Protein AF-A0A3S5ZU41-F1 (afdb_monomer)

Nearest PDB structures (foldseek):
  4pgw-assembly1_A  TM=4.601E-01  e=2.280E+00  Bacillus subtilis subsp. subtilis str. 168
  6rz7-assembly1_A  TM=3.001E-01  e=4.743E+00  Homo sapiens
  8aud-assembly2_B  TM=2.936E-01  e=8.522E+00  Corynebacterium glutamicum ATCC 13032

Foldseek 3Di:
DPDPQQPDCPRVPDDNPVLLVDDQDQDDQDQLVVLVVVLVVLVVLLVVLVVLLVVLVVLLLLLCQVPVPPDDNLSVQLVVLSVQLVVLSVQSVVLSVQSVVDPDRVSNVVSSVVNRVSSSSNVNSSSSNVSSSVVSVVVSVVVPVDDRDPPVSSVVSSVVVVVVVVVVVD

Mean predicted aligned error: 11.3 Å

pLDDT: mean 77.85, std 19.72, range [33.03, 98.0]

Solvent-accessible surface area (backbone atoms only — not comparable to full-atom values): 9703 Å² total; per-residue (Å²): 133,84,79,82,73,73,86,49,80,66,34,91,92,48,82,64,49,61,76,37,65,57,85,78,74,67,66,84,80,66,59,72,98,43,44,64,58,55,50,52,52,48,52,52,51,46,52,54,49,54,51,50,52,56,56,47,50,51,53,53,49,52,50,33,61,76,52,75,64,70,74,45,73,65,55,51,53,31,52,51,26,48,53,54,30,49,53,33,46,52,54,50,50,54,47,50,58,50,54,78,69,39,86,45,66,70,56,33,52,55,51,51,53,50,46,33,54,45,48,42,51,30,48,52,26,48,26,48,28,53,40,36,45,52,53,52,52,53,49,59,62,69,52,62,87,50,82,76,70,58,72,72,54,46,58,53,40,52,54,51,49,53,51,52,57,55,60,74,72,110

Secondary structure (DSSP, 8-state):
--------TT-TTS---TTTSPPP-PPP---GGGHHHHHHHHHHHHHHHHHHHHHHHHHHHHHHHHHTT---HHHHHHHHHHHHHHHHHHHHHHHHHHHTT--SHHHHHHHHHHHHHHHHHHHHHHHHHHHHHHHHHHHHHHGGGSPPPPHHHHHHHHHHHHHHHHHTT-

Organism: Drosophila melanogaster (NCBI:txid7227)

Radius of gyration: 19.55 Å; Cα contacts (8 Å, |Δi|>4): 130; chains: 1; bounding box: 48×39×57 Å

Sequence (170 aa):
AQDGVISTFLDKYSRPNYFAIRLVIPAELPPIDLAEILMDMLKMQILRRKNCIASSNWVRMKYICQYDSKADETFIMHDSAMRKLQQAIEELTNLLDQLKLAYEPVSYGRIAVQVQQVDKRAQIWQNLLNGRNEQLERRLARDISLPYPPAIDVRMRISKSYQVINHMRT

Structure (mmCIF, N/CA/C/O backbone):
data_AF-A0A3S5ZU41-F1
#
_entry.id   AF-A0A3S5ZU41-F1
#
loop_
_atom_site.group_PDB
_atom_site.id
_atom_site.type_symbol
_atom_site.label_atom_id
_atom_site.label_alt_id
_atom_site.label_comp_id
_atom_site.label_asym_id
_atom_site.label_entity_id
_atom_site.label_seq_id
_atom_site.pdbx_PDB_ins_code
_atom_site.Cartn_x
_atom_site.Cartn_y
_atom_site.Cartn_z
_atom_site.occupancy
_atom_site.B_iso_or_equiv
_atom_site.auth_seq_id
_atom_site.auth_comp_id
_atom_site.auth_asym_id
_atom_site.auth_atom_id
_atom_site.pdbx_PDB_model_num
ATOM 1 N N . ALA A 1 1 ? 30.021 15.290 -21.584 1.00 33.03 1 ALA A N 1
ATOM 2 C CA . ALA A 1 1 ? 29.558 15.329 -20.187 1.00 33.03 1 ALA A CA 1
ATOM 3 C C . ALA A 1 1 ? 28.104 14.886 -20.190 1.00 33.03 1 ALA A C 1
ATOM 5 O O . ALA A 1 1 ? 27.339 15.413 -20.985 1.00 33.03 1 ALA A O 1
ATOM 6 N N . GLN A 1 2 ? 27.772 13.829 -19.449 1.00 35.00 2 GLN A N 1
ATOM 7 C CA . GLN A 1 2 ? 26.403 13.333 -19.326 1.00 35.00 2 GLN A CA 1
ATOM 8 C C . GLN A 1 2 ? 25.655 14.295 -18.405 1.00 35.00 2 GLN A C 1
ATOM 10 O O . GLN A 1 2 ? 25.928 14.319 -17.207 1.00 35.00 2 GLN A O 1
ATOM 15 N N . ASP A 1 3 ? 24.773 15.118 -18.968 1.00 38.41 3 ASP A N 1
ATOM 16 C CA . ASP A 1 3 ? 23.850 15.912 -18.166 1.00 38.41 3 ASP A CA 1
ATOM 17 C C . ASP A 1 3 ? 22.978 14.949 -17.360 1.00 38.41 3 ASP A C 1
ATOM 19 O O . ASP A 1 3 ? 22.196 14.170 -17.909 1.00 38.41 3 ASP A O 1
ATOM 23 N N . GLY A 1 4 ? 23.181 14.968 -16.043 1.00 40.81 4 GLY A N 1
ATOM 24 C CA . GLY A 1 4 ? 22.417 14.212 -15.063 1.00 40.81 4 GLY A CA 1
ATOM 25 C C . GLY A 1 4 ? 20.988 14.733 -14.991 1.00 40.81 4 GLY A C 1
ATOM 26 O O . GLY A 1 4 ? 20.627 15.461 -14.069 1.00 40.81 4 GLY A O 1
ATOM 27 N N . VAL A 1 5 ? 20.171 14.374 -15.979 1.00 43.75 5 VAL A N 1
ATOM 28 C CA . VAL A 1 5 ? 18.725 14.569 -15.919 1.00 43.75 5 VAL A CA 1
ATOM 29 C C . VAL A 1 5 ? 18.194 13.585 -14.887 1.00 43.75 5 VAL A C 1
ATOM 31 O O . VAL A 1 5 ? 17.973 12.415 -15.182 1.00 43.75 5 VAL A O 1
ATOM 34 N N . ILE A 1 6 ? 18.028 14.069 -13.657 1.00 44.59 6 ILE A N 1
ATOM 3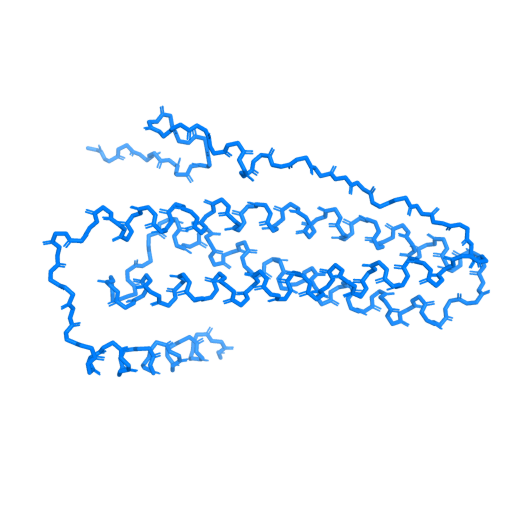5 C CA . ILE A 1 6 ? 17.321 13.360 -12.591 1.00 44.59 6 ILE A CA 1
ATOM 36 C C . ILE A 1 6 ? 15.937 13.009 -13.141 1.00 44.59 6 ILE A C 1
ATOM 38 O O . ILE A 1 6 ? 15.127 13.907 -13.400 1.00 44.59 6 ILE A O 1
ATOM 42 N N . SER A 1 7 ? 15.653 11.717 -13.325 1.00 46.66 7 SER A N 1
ATOM 43 C CA . SER A 1 7 ? 14.354 11.258 -13.821 1.00 46.66 7 SER A CA 1
ATOM 44 C C . SER A 1 7 ? 13.283 11.444 -12.741 1.00 46.66 7 SER A C 1
ATOM 46 O O . SER A 1 7 ? 12.906 10.540 -11.981 1.00 46.66 7 SER A O 1
ATOM 48 N N . THR A 1 8 ? 12.771 12.665 -12.631 1.00 51.06 8 THR A N 1
ATOM 49 C CA . THR A 1 8 ? 11.618 12.972 -11.786 1.00 51.06 8 THR A CA 1
ATOM 50 C C . THR A 1 8 ? 10.322 12.571 -12.498 1.00 51.06 8 THR A C 1
ATOM 52 O O . THR A 1 8 ? 10.261 12.401 -13.712 1.00 51.06 8 THR A O 1
ATOM 55 N N . PHE A 1 9 ? 9.228 12.429 -11.751 1.00 49.59 9 PHE A N 1
ATOM 56 C CA . PH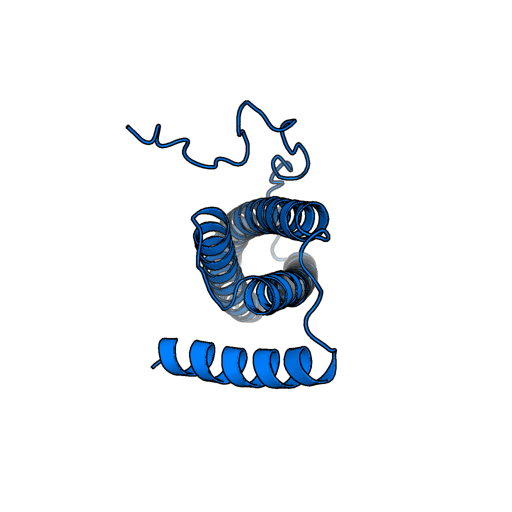E A 1 9 ? 7.871 12.290 -12.319 1.00 49.59 9 PHE A CA 1
ATOM 57 C C . PHE A 1 9 ? 7.441 13.530 -13.138 1.00 49.59 9 PHE A C 1
ATOM 59 O O . PHE A 1 9 ? 6.425 13.490 -13.832 1.00 49.59 9 PHE A O 1
ATOM 66 N N . LEU A 1 10 ? 8.227 14.610 -13.047 1.00 50.09 10 LEU A N 1
ATOM 67 C CA . LEU A 1 10 ? 8.094 15.895 -13.727 1.00 50.09 10 LEU A CA 1
ATOM 68 C C . LEU A 1 10 ? 9.189 16.075 -14.791 1.00 50.09 10 LEU A C 1
ATOM 70 O O . LEU A 1 10 ? 9.660 17.189 -15.012 1.00 50.09 10 LEU A O 1
ATOM 74 N N . ASP A 1 11 ? 9.650 14.984 -15.404 1.00 47.50 11 ASP A N 1
ATOM 75 C CA . ASP A 1 11 ? 10.658 15.061 -16.455 1.00 47.50 11 ASP A CA 1
ATOM 76 C C . ASP A 1 11 ? 10.191 16.021 -17.564 1.00 47.50 11 ASP A C 1
ATOM 78 O O . ASP A 1 11 ? 9.103 15.865 -18.119 1.00 47.50 11 ASP A O 1
ATOM 82 N N . LYS A 1 12 ? 10.998 17.048 -17.854 1.00 41.88 12 LYS A N 1
ATOM 83 C CA . LYS A 1 12 ? 10.624 18.250 -18.628 1.00 41.88 12 LYS A CA 1
ATOM 84 C C . LYS A 1 12 ? 10.260 17.936 -20.088 1.00 41.88 12 LYS A C 1
ATOM 86 O O . LYS A 1 12 ? 9.637 18.753 -20.762 1.00 41.88 12 LYS A O 1
ATOM 91 N N . TYR A 1 13 ? 10.634 16.745 -20.556 1.00 44.03 13 TYR A N 1
ATOM 92 C CA . TYR A 1 13 ? 10.385 16.224 -21.904 1.00 44.03 13 TYR A CA 1
ATOM 93 C C . TYR A 1 13 ? 9.272 15.159 -21.955 1.00 44.03 13 TYR A C 1
ATOM 95 O O . TYR A 1 13 ? 8.940 14.645 -23.023 1.00 44.03 13 TYR A O 1
ATOM 103 N N . SER A 1 14 ? 8.663 14.838 -20.811 1.00 50.25 14 SER A N 1
ATOM 104 C CA . SER A 1 14 ? 7.472 13.999 -20.689 1.00 50.25 14 SER A CA 1
ATOM 105 C C . SER A 1 14 ? 6.304 14.879 -20.257 1.00 50.25 14 SER A C 1
ATOM 107 O O . SER A 1 14 ? 6.443 15.695 -19.351 1.00 50.25 14 SER A O 1
ATOM 109 N N . ARG A 1 15 ? 5.109 14.691 -20.837 1.00 49.84 15 ARG A N 1
ATOM 110 C CA . ARG A 1 15 ? 3.897 15.290 -20.251 1.00 49.84 15 ARG A CA 1
ATOM 111 C C . ARG A 1 15 ? 3.852 14.917 -18.758 1.00 49.84 15 ARG A C 1
ATOM 113 O O . ARG A 1 15 ? 4.082 13.736 -18.460 1.00 49.84 15 ARG A O 1
ATOM 120 N N . PRO A 1 16 ? 3.593 15.874 -17.843 1.00 52.12 16 PRO A N 1
ATOM 121 C CA . PRO A 1 16 ? 3.486 15.581 -16.422 1.00 52.12 16 PRO A CA 1
ATOM 122 C C . PRO A 1 16 ? 2.496 14.441 -16.244 1.00 52.12 16 PRO A C 1
ATOM 124 O O . PRO A 1 16 ? 1.384 14.489 -16.778 1.00 52.12 16 PRO A O 1
ATOM 127 N N . ASN A 1 17 ? 2.906 13.383 -15.550 1.00 53.12 17 ASN A N 1
ATOM 128 C CA . ASN A 1 17 ? 1.969 12.320 -15.255 1.00 53.12 17 ASN A CA 1
ATOM 129 C C . ASN A 1 17 ? 1.048 12.787 -14.126 1.00 53.12 17 ASN A C 1
ATOM 131 O O . ASN A 1 17 ? 1.325 12.548 -12.953 1.00 53.12 17 ASN A O 1
ATOM 135 N N . TYR A 1 18 ? -0.047 13.457 -14.478 1.00 49.00 18 TYR A N 1
ATOM 136 C CA . TYR A 1 18 ? -1.032 13.930 -13.507 1.00 49.00 18 TYR A CA 1
ATOM 137 C C . TYR A 1 18 ? -1.638 12.780 -12.677 1.00 49.00 18 TYR A C 1
ATOM 139 O O . TYR A 1 18 ? -2.083 13.021 -11.560 1.00 49.00 18 TYR A O 1
A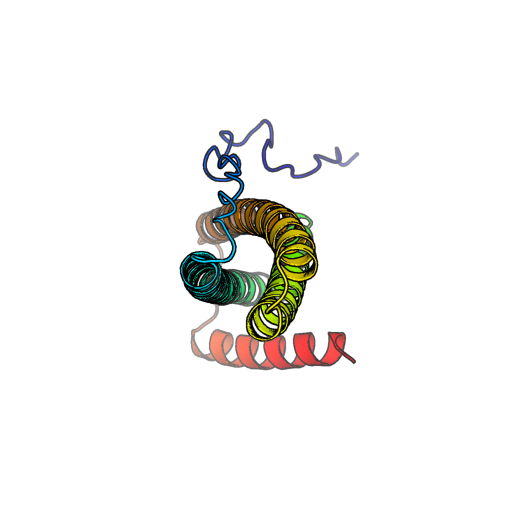TOM 147 N N . PHE A 1 19 ? -1.568 11.519 -13.136 1.00 45.12 19 PHE A N 1
ATOM 148 C CA . PHE A 1 19 ? -1.949 10.352 -12.327 1.00 45.12 19 PHE A CA 1
ATOM 149 C C . PHE A 1 19 ? -0.951 10.014 -11.212 1.00 45.12 19 PHE A C 1
ATOM 151 O O . PHE A 1 19 ? -1.350 9.409 -10.217 1.00 45.12 19 PHE A O 1
ATOM 158 N N . ALA A 1 20 ? 0.317 10.416 -11.340 1.00 47.94 20 ALA A N 1
ATOM 159 C CA . ALA A 1 20 ? 1.291 10.361 -10.248 1.00 47.94 20 ALA A CA 1
ATOM 160 C C . ALA A 1 20 ? 1.064 11.497 -9.229 1.00 47.94 20 ALA A C 1
ATOM 162 O O . ALA A 1 20 ? 1.440 11.371 -8.065 1.00 47.94 20 ALA A O 1
ATOM 163 N N . ILE A 1 21 ? 0.396 12.578 -9.650 1.00 55.03 21 ILE A N 1
ATOM 164 C CA . ILE A 1 21 ? -0.012 13.731 -8.833 1.00 55.03 21 ILE A CA 1
ATOM 165 C C . ILE A 1 21 ? -1.460 13.520 -8.349 1.00 55.03 21 ILE A C 1
ATOM 167 O O . ILE A 1 21 ? -2.335 14.366 -8.511 1.00 55.03 21 ILE A O 1
ATOM 171 N N . ARG A 1 22 ? -1.760 12.343 -7.790 1.00 64.56 22 ARG A N 1
ATOM 172 C CA . ARG A 1 22 ? -3.062 12.105 -7.152 1.00 64.56 22 ARG A CA 1
ATOM 173 C C . ARG A 1 22 ? -3.105 12.791 -5.791 1.00 64.56 22 ARG A C 1
ATOM 175 O O . ARG A 1 22 ? -2.154 12.702 -5.012 1.00 64.56 22 ARG A O 1
ATOM 182 N N . LEU A 1 23 ? -4.229 13.450 -5.513 1.00 72.25 23 LEU A N 1
ATOM 183 C CA . LEU A 1 23 ? -4.485 14.093 -4.231 1.00 72.25 23 LEU A CA 1
ATOM 184 C C . LEU A 1 23 ? -4.479 13.038 -3.118 1.00 72.25 23 LEU A C 1
ATOM 186 O O . LEU A 1 23 ? -5.085 11.976 -3.254 1.00 72.25 23 LEU A O 1
ATOM 190 N N . VAL A 1 24 ? -3.775 13.334 -2.029 1.00 80.19 24 VAL A N 1
ATOM 191 C CA . VAL A 1 24 ? -3.777 12.497 -0.830 1.00 80.19 24 VAL A CA 1
ATOM 192 C C . VAL A 1 24 ? -4.920 12.971 0.051 1.00 80.19 24 VAL A C 1
ATOM 194 O O . VAL A 1 24 ? -4.913 14.123 0.483 1.00 80.19 24 VAL A O 1
ATOM 197 N N . ILE A 1 25 ? -5.888 12.096 0.306 1.00 81.69 25 ILE A N 1
ATOM 198 C CA . ILE A 1 25 ? -7.072 12.408 1.110 1.00 81.69 25 ILE A CA 1
ATOM 199 C C . ILE A 1 25 ? -6.910 11.686 2.448 1.00 81.69 25 ILE A C 1
ATOM 201 O O . ILE A 1 25 ? -6.970 10.454 2.471 1.00 81.69 25 ILE A O 1
ATOM 205 N N . PRO A 1 26 ? -6.652 12.401 3.556 1.00 82.19 26 PRO A N 1
ATOM 206 C CA . PRO A 1 26 ? -6.629 11.784 4.875 1.00 82.19 26 PRO A CA 1
ATOM 207 C C . PRO A 1 26 ? -7.983 11.140 5.175 1.00 82.19 26 PRO A C 1
ATOM 209 O O . PRO A 1 26 ? -9.020 11.733 4.891 1.00 82.19 26 PRO A O 1
ATOM 212 N N . ALA A 1 27 ? -7.973 9.946 5.763 1.00 81.31 27 ALA A N 1
ATOM 213 C CA . ALA A 1 27 ? -9.202 9.335 6.249 1.00 81.31 27 ALA A CA 1
ATOM 214 C C . ALA A 1 27 ? -9.823 10.200 7.352 1.00 81.31 27 ALA A C 1
ATOM 216 O O . ALA A 1 27 ? -9.111 10.663 8.246 1.00 81.31 27 ALA A O 1
ATOM 217 N N . GLU A 1 28 ? -11.135 10.397 7.305 1.00 86.31 28 GLU A N 1
ATOM 218 C CA . GLU A 1 28 ? -11.867 10.955 8.438 1.00 86.31 28 GLU A CA 1
ATOM 219 C C . GLU A 1 28 ? -11.814 9.963 9.602 1.00 86.31 28 GLU A C 1
ATOM 221 O O . GLU A 1 28 ? -11.924 8.752 9.402 1.00 86.31 28 GLU A O 1
ATOM 226 N N . LEU A 1 29 ? -11.583 10.471 10.813 1.00 89.81 29 LEU A N 1
ATOM 227 C CA . LEU A 1 29 ? -11.487 9.641 12.008 1.00 89.81 29 LEU A CA 1
ATOM 228 C C . LEU A 1 29 ? -12.866 9.552 12.660 1.00 89.81 29 LEU A C 1
ATOM 230 O O . LEU A 1 29 ? -13.328 10.559 13.203 1.00 89.81 29 LEU A O 1
ATOM 234 N N . PRO A 1 30 ? -13.535 8.387 12.612 1.00 89.81 30 PRO A N 1
ATOM 235 C CA . PRO A 1 30 ? -14.835 8.250 13.240 1.00 89.81 30 PRO A CA 1
ATOM 236 C C . PRO A 1 30 ? -14.704 8.284 14.773 1.00 89.81 30 PRO A C 1
ATOM 238 O O . PRO A 1 30 ? -13.623 8.007 15.307 1.00 89.81 30 PRO A O 1
ATOM 241 N N . PRO A 1 31 ? -15.786 8.599 15.507 1.00 90.94 31 PRO A N 1
ATOM 242 C CA . PRO A 1 31 ? -15.832 8.393 16.955 1.00 90.94 31 PRO A CA 1
ATOM 243 C C . PRO A 1 31 ? -15.637 6.907 17.306 1.00 90.94 31 PRO A C 1
ATOM 245 O O . PRO A 1 31 ? -15.841 6.038 16.459 1.00 90.94 31 PRO A O 1
ATOM 248 N N . ILE A 1 32 ? -15.256 6.608 18.555 1.00 92.06 32 ILE A N 1
ATOM 249 C CA . ILE A 1 32 ? -14.960 5.231 19.001 1.00 92.06 32 ILE A CA 1
ATOM 250 C C . ILE A 1 32 ? -16.143 4.273 18.808 1.00 92.06 32 ILE A C 1
ATOM 252 O O . ILE A 1 32 ? -15.939 3.133 18.404 1.00 92.06 32 ILE A O 1
ATOM 256 N N . ASP A 1 33 ? -17.374 4.754 18.987 1.00 92.56 33 ASP A N 1
ATOM 257 C CA . ASP A 1 33 ? -18.595 3.959 18.785 1.00 92.56 33 ASP A CA 1
ATOM 258 C C . ASP A 1 33 ? -18.748 3.470 17.333 1.00 92.56 33 ASP A C 1
ATOM 260 O O . ASP A 1 33 ? -19.517 2.558 17.046 1.00 92.56 33 ASP A O 1
ATOM 264 N N . LEU A 1 34 ? -17.992 4.069 16.408 1.00 92.12 34 LEU A N 1
ATOM 265 C CA . LEU A 1 34 ? -17.931 3.738 14.988 1.00 92.12 34 LEU A CA 1
ATOM 266 C C . LEU A 1 34 ? -16.533 3.237 14.569 1.00 92.12 34 LEU A C 1
ATOM 268 O O . LEU A 1 34 ? -16.185 3.274 13.386 1.00 92.12 34 LEU A O 1
ATOM 272 N N . ALA A 1 35 ? -15.722 2.746 15.513 1.00 90.88 35 ALA A N 1
ATOM 273 C CA . ALA A 1 35 ? -14.377 2.229 15.249 1.00 90.88 35 ALA A CA 1
ATOM 274 C C . ALA A 1 35 ? -14.363 1.083 14.219 1.00 90.88 35 ALA A C 1
ATOM 276 O O . ALA A 1 35 ? -13.400 0.938 13.463 1.00 90.88 35 ALA A O 1
ATOM 277 N N . GLU A 1 36 ? -15.439 0.294 14.137 1.00 92.50 36 GLU A N 1
ATOM 278 C CA . GLU A 1 36 ? -15.591 -0.770 13.136 1.00 92.50 36 GLU A CA 1
ATOM 279 C C . GLU A 1 36 ? -15.507 -0.245 11.697 1.00 92.50 36 GLU A C 1
ATOM 281 O O . GLU A 1 36 ? -14.852 -0.863 10.856 1.00 92.50 36 GLU A O 1
ATOM 286 N N . ILE A 1 37 ? -16.048 0.949 11.431 1.00 93.00 37 ILE A N 1
ATOM 287 C CA . ILE A 1 37 ? -15.986 1.591 10.110 1.00 93.00 37 ILE A CA 1
ATOM 288 C C . ILE A 1 37 ? -14.531 1.887 9.726 1.00 93.00 37 ILE A C 1
ATOM 290 O O . ILE A 1 37 ? -14.111 1.612 8.597 1.00 93.00 37 ILE A O 1
ATOM 294 N N . LEU A 1 38 ? -13.739 2.408 10.671 1.00 92.38 38 LEU A N 1
ATOM 295 C CA . LEU A 1 38 ? -12.312 2.663 10.463 1.00 92.38 38 LEU A CA 1
ATOM 296 C C . LEU A 1 38 ? -11.560 1.358 10.176 1.00 92.38 38 LEU A C 1
ATOM 298 O O . LEU A 1 38 ? -10.732 1.310 9.263 1.00 92.38 38 LEU A O 1
ATOM 302 N N . MET A 1 39 ? -11.866 0.292 10.922 1.00 94.69 39 MET A N 1
ATOM 303 C CA . MET A 1 39 ? -11.247 -1.021 10.735 1.00 94.69 39 MET A CA 1
ATOM 304 C C . MET A 1 39 ? -11.566 -1.622 9.363 1.00 94.69 39 MET A C 1
ATOM 306 O O . MET A 1 39 ? -10.666 -2.137 8.697 1.00 94.69 39 MET A O 1
ATOM 310 N N . ASP A 1 40 ? -12.813 -1.543 8.907 1.00 95.19 40 ASP A N 1
ATOM 311 C CA . ASP A 1 40 ? -13.222 -2.092 7.612 1.00 95.19 40 ASP A CA 1
ATOM 312 C C . ASP A 1 40 ? -12.659 -1.299 6.435 1.00 95.19 40 ASP A C 1
ATOM 314 O O . ASP A 1 40 ? -12.131 -1.884 5.480 1.00 95.19 40 ASP A O 1
ATOM 318 N N . MET A 1 41 ? -12.659 0.032 6.535 1.00 93.62 41 MET A N 1
ATOM 319 C CA . MET A 1 41 ? -11.955 0.884 5.581 1.00 93.62 41 MET A CA 1
ATOM 320 C C . MET A 1 41 ? -10.470 0.501 5.511 1.00 93.62 41 MET A C 1
ATOM 322 O O . MET A 1 41 ? -9.925 0.336 4.416 1.00 93.62 41 MET A O 1
ATOM 326 N N . LEU A 1 42 ? -9.816 0.302 6.657 1.00 94.81 42 LEU A N 1
ATOM 327 C CA . LEU A 1 42 ? -8.401 -0.046 6.721 1.00 94.81 42 LEU A CA 1
ATOM 328 C C . LEU A 1 42 ? -8.104 -1.412 6.081 1.00 94.81 42 LEU A C 1
ATOM 330 O O . LEU A 1 42 ? -7.177 -1.515 5.273 1.00 94.81 42 LEU A O 1
ATOM 334 N N . LYS A 1 43 ? -8.923 -2.441 6.349 1.00 96.62 43 LYS A N 1
ATOM 335 C CA . LYS A 1 43 ? -8.828 -3.758 5.684 1.00 96.62 43 LYS A CA 1
ATOM 336 C C . LYS A 1 43 ? -8.898 -3.619 4.162 1.00 96.62 43 LYS A C 1
ATOM 338 O O . LYS A 1 43 ? -8.061 -4.176 3.446 1.00 96.62 43 LYS A O 1
ATOM 343 N N . MET A 1 44 ? -9.860 -2.840 3.666 1.00 95.50 44 MET A N 1
ATOM 344 C CA . MET A 1 44 ? -10.041 -2.603 2.232 1.00 95.50 44 MET A CA 1
ATOM 345 C C . MET A 1 44 ? -8.850 -1.871 1.609 1.00 95.50 44 MET A C 1
ATOM 347 O O . MET A 1 44 ? -8.394 -2.242 0.524 1.00 95.50 44 MET A O 1
ATOM 351 N N . GLN A 1 45 ? -8.310 -0.858 2.288 1.00 93.38 45 GLN A N 1
ATOM 352 C CA . GLN A 1 45 ? -7.141 -0.120 1.808 1.00 93.38 45 GLN A CA 1
ATOM 353 C C . GLN A 1 45 ? -5.877 -0.991 1.791 1.00 93.38 45 GLN A C 1
ATOM 355 O O . GLN A 1 45 ? -5.136 -0.981 0.804 1.00 93.38 45 GLN A O 1
ATOM 360 N N . ILE A 1 46 ? -5.655 -1.805 2.828 1.00 96.56 46 ILE A N 1
ATOM 361 C CA . ILE A 1 46 ? -4.555 -2.780 2.880 1.00 96.56 46 ILE A CA 1
ATOM 362 C C . ILE A 1 46 ? -4.649 -3.754 1.701 1.00 96.56 46 ILE A C 1
ATOM 364 O O . ILE A 1 46 ? -3.664 -3.948 0.986 1.00 96.56 46 ILE A O 1
ATOM 368 N N . LEU A 1 47 ? -5.829 -4.333 1.455 1.00 97.06 47 LEU A N 1
ATOM 369 C CA . LEU A 1 47 ? -6.042 -5.264 0.345 1.00 97.06 47 LEU A CA 1
ATOM 370 C C . LEU A 1 47 ? -5.748 -4.608 -1.012 1.00 97.06 47 LEU A C 1
ATOM 372 O O . LEU A 1 47 ? -4.988 -5.150 -1.817 1.00 97.06 47 LEU A O 1
ATOM 376 N N . ARG A 1 48 ? -6.287 -3.407 -1.255 1.00 94.44 48 ARG A N 1
ATOM 377 C CA . ARG A 1 48 ? -6.040 -2.646 -2.493 1.00 94.44 48 ARG A CA 1
ATOM 378 C C . ARG A 1 48 ? -4.553 -2.371 -2.712 1.00 94.44 48 ARG A C 1
ATOM 380 O O . ARG A 1 48 ? -4.065 -2.491 -3.836 1.00 94.44 48 ARG A O 1
ATOM 387 N N . ARG A 1 49 ? -3.814 -2.033 -1.654 1.00 95.50 49 ARG A N 1
ATOM 388 C CA . ARG A 1 49 ? -2.371 -1.767 -1.737 1.00 95.50 49 ARG A CA 1
ATOM 389 C C . ARG A 1 49 ? -1.554 -3.036 -1.957 1.00 95.50 49 ARG A C 1
ATOM 391 O O . ARG A 1 49 ? -0.624 -3.003 -2.758 1.00 95.50 49 ARG A O 1
ATOM 398 N N . LYS A 1 50 ? -1.933 -4.167 -1.352 1.00 96.25 50 LYS A N 1
ATOM 399 C CA . LYS A 1 50 ? -1.339 -5.481 -1.665 1.00 96.25 50 LYS A CA 1
ATOM 400 C C . LYS A 1 50 ? -1.521 -5.838 -3.144 1.00 96.25 50 LYS A C 1
ATOM 402 O O . LYS A 1 50 ? -0.560 -6.253 -3.788 1.00 96.25 50 LYS A O 1
ATOM 407 N N . ASN A 1 51 ? -2.701 -5.581 -3.708 1.00 94.19 51 ASN A N 1
ATOM 408 C CA . ASN A 1 51 ? -2.948 -5.778 -5.140 1.00 94.19 51 ASN A CA 1
ATOM 409 C C . ASN A 1 51 ? -2.085 -4.845 -6.007 1.00 94.19 51 ASN A C 1
ATOM 411 O O . ASN A 1 51 ? -1.510 -5.288 -6.996 1.00 94.19 51 ASN A O 1
ATOM 415 N N . CYS A 1 52 ? -1.919 -3.578 -5.612 1.00 93.00 52 CYS A N 1
ATOM 416 C CA . CYS A 1 52 ? -1.018 -2.644 -6.295 1.00 93.00 52 CYS A CA 1
ATOM 417 C C . CYS A 1 52 ? 0.441 -3.139 -6.297 1.00 93.00 52 CYS A C 1
ATOM 419 O O . CYS A 1 52 ? 1.095 -3.112 -7.340 1.00 93.00 52 CYS A O 1
ATOM 421 N N . ILE A 1 53 ? 0.940 -3.663 -5.171 1.00 95.50 53 ILE A N 1
ATOM 422 C CA . ILE A 1 53 ? 2.267 -4.296 -5.089 1.00 95.50 53 ILE A CA 1
ATOM 423 C C . ILE A 1 53 ? 2.374 -5.496 -6.035 1.00 95.50 53 ILE A C 1
ATOM 425 O O . ILE A 1 53 ? 3.383 -5.640 -6.724 1.00 95.50 53 ILE A O 1
ATOM 429 N N . ALA A 1 54 ? 1.352 -6.354 -6.093 1.00 92.56 54 ALA A N 1
ATOM 430 C CA . ALA A 1 54 ? 1.343 -7.508 -6.989 1.00 92.56 54 ALA A CA 1
ATOM 431 C C . ALA A 1 54 ? 1.437 -7.084 -8.466 1.00 92.56 54 ALA A C 1
ATOM 433 O O . ALA A 1 54 ? 2.298 -7.585 -9.191 1.00 92.56 54 ALA A O 1
ATOM 434 N N . SER A 1 55 ? 0.635 -6.101 -8.889 1.00 89.75 55 SER A N 1
ATOM 435 C CA . SER A 1 55 ? 0.695 -5.551 -10.250 1.00 89.75 55 SER A CA 1
ATOM 436 C C . SER A 1 55 ? 2.046 -4.897 -10.556 1.00 89.75 55 SER A C 1
ATOM 438 O O . SER A 1 55 ? 2.612 -5.108 -11.625 1.00 89.75 55 SER A O 1
ATOM 440 N N . SER A 1 56 ? 2.615 -4.158 -9.602 1.00 92.50 56 SER A N 1
ATOM 441 C CA . SER A 1 56 ? 3.918 -3.493 -9.775 1.00 92.50 56 SER A CA 1
ATOM 442 C C . SER A 1 56 ? 5.069 -4.499 -9.880 1.00 92.50 56 SER A C 1
ATOM 444 O O . SER A 1 56 ? 5.984 -4.343 -10.687 1.00 92.50 56 SER A O 1
ATOM 446 N N . ASN A 1 57 ? 5.000 -5.604 -9.130 1.00 92.38 57 ASN A N 1
ATOM 447 C CA . ASN A 1 57 ? 5.952 -6.707 -9.271 1.00 92.38 57 ASN A CA 1
ATOM 448 C C . ASN A 1 57 ? 5.914 -7.328 -10.671 1.00 92.38 57 ASN A C 1
ATOM 450 O O . ASN A 1 57 ? 6.958 -7.720 -11.188 1.00 92.38 57 ASN A O 1
ATOM 454 N N . TRP A 1 58 ? 4.748 -7.399 -11.310 1.00 89.62 58 TRP A N 1
ATOM 455 C CA . TRP A 1 58 ? 4.655 -7.898 -12.678 1.00 89.62 58 TRP A CA 1
ATOM 456 C C . TRP A 1 58 ? 5.354 -6.972 -13.684 1.00 89.62 58 TRP A C 1
ATOM 458 O O . TRP A 1 58 ? 6.117 -7.453 -14.524 1.00 89.62 58 TRP A O 1
ATOM 468 N N . VAL A 1 59 ? 5.185 -5.650 -13.551 1.00 88.25 59 VAL A N 1
ATOM 469 C CA . VAL A 1 59 ? 5.919 -4.652 -14.358 1.00 88.25 59 VAL A CA 1
ATOM 470 C C . VAL A 1 59 ? 7.427 -4.790 -14.140 1.00 88.25 59 VAL A C 1
ATOM 472 O O . VAL A 1 59 ? 8.196 -4.864 -15.101 1.00 88.25 59 VAL A O 1
ATOM 475 N N . ARG A 1 60 ? 7.850 -4.925 -12.878 1.00 88.62 60 ARG A N 1
ATOM 476 C CA . ARG A 1 60 ? 9.247 -5.181 -12.506 1.00 88.62 60 ARG A CA 1
ATOM 477 C C . ARG A 1 60 ? 9.801 -6.435 -13.187 1.00 88.62 60 ARG A C 1
ATOM 479 O O . ARG A 1 60 ? 10.900 -6.383 -13.731 1.00 88.62 60 ARG A O 1
ATOM 486 N N . MET A 1 61 ? 9.062 -7.548 -13.182 1.00 87.44 61 MET A N 1
ATOM 487 C CA . MET A 1 61 ? 9.515 -8.797 -13.810 1.00 87.44 61 MET A CA 1
ATOM 488 C C . MET A 1 61 ? 9.653 -8.660 -15.325 1.00 87.44 61 MET A C 1
ATOM 490 O O . MET A 1 61 ? 10.654 -9.110 -15.880 1.00 87.44 61 MET A O 1
ATOM 494 N N . LYS A 1 62 ? 8.700 -8.001 -15.996 1.00 85.56 62 LYS A N 1
ATOM 495 C CA . LYS A 1 62 ? 8.813 -7.712 -17.433 1.00 85.56 62 LYS A CA 1
ATOM 496 C C . LYS A 1 62 ? 10.070 -6.921 -17.758 1.00 85.56 62 LYS A C 1
ATOM 498 O O . LYS A 1 62 ? 10.796 -7.278 -18.682 1.00 85.56 62 LYS A O 1
ATOM 503 N N . TYR A 1 63 ? 10.340 -5.891 -16.960 1.00 84.62 63 TYR A N 1
ATOM 504 C CA . TYR A 1 63 ? 11.529 -5.070 -17.121 1.00 84.62 63 TYR A CA 1
ATOM 505 C C . TYR A 1 63 ? 12.817 -5.877 -16.970 1.00 84.62 63 TYR A C 1
ATOM 507 O O . TYR A 1 63 ? 13.688 -5.820 -17.837 1.00 84.62 63 TYR A O 1
ATOM 515 N N . ILE A 1 64 ? 12.914 -6.700 -15.925 1.00 85.31 64 ILE A N 1
ATOM 516 C CA . ILE A 1 64 ? 14.078 -7.569 -15.728 1.00 85.31 64 ILE A CA 1
ATOM 517 C C . ILE A 1 64 ? 14.257 -8.532 -16.909 1.00 85.31 64 ILE A C 1
ATOM 519 O O . ILE A 1 64 ? 15.381 -8.718 -17.366 1.00 85.31 64 ILE A O 1
ATOM 523 N N . CYS A 1 65 ? 13.174 -9.112 -17.431 1.00 82.06 65 CYS A N 1
ATOM 524 C CA . CYS A 1 65 ? 13.253 -10.045 -18.555 1.00 82.06 65 CYS A CA 1
ATOM 525 C C . CYS A 1 65 ? 13.796 -9.389 -19.829 1.00 82.06 65 CYS A C 1
ATOM 527 O O . CYS A 1 65 ? 14.567 -10.024 -20.547 1.00 82.06 65 CYS A O 1
ATOM 529 N N . GLN A 1 66 ? 13.400 -8.144 -20.106 1.00 79.75 66 GLN A N 1
ATOM 530 C CA . GLN A 1 66 ? 13.788 -7.430 -21.324 1.00 79.75 66 GLN A CA 1
ATOM 531 C C . GLN A 1 66 ? 15.205 -6.844 -21.246 1.00 79.75 66 GLN A C 1
ATOM 533 O O . GLN A 1 66 ? 15.916 -6.863 -22.246 1.00 79.75 66 GLN A O 1
ATOM 538 N N . TYR A 1 67 ? 15.640 -6.375 -20.071 1.00 78.62 67 TYR A N 1
ATOM 539 C CA . TYR A 1 67 ? 16.927 -5.678 -19.905 1.00 78.62 67 TYR A CA 1
ATOM 540 C C . TYR A 1 67 ? 17.956 -6.428 -19.048 1.00 78.62 67 TYR A C 1
ATOM 542 O O . TYR A 1 67 ? 18.953 -5.840 -18.630 1.00 78.62 67 TYR A O 1
ATOM 550 N N . ASP A 1 68 ? 17.715 -7.710 -18.773 1.00 69.69 68 ASP A N 1
ATOM 551 C CA . ASP A 1 68 ? 18.624 -8.624 -18.069 1.00 69.69 68 ASP A CA 1
ATOM 552 C C . ASP A 1 68 ? 19.140 -8.064 -16.728 1.00 69.69 68 ASP A C 1
ATOM 554 O O . ASP A 1 68 ? 20.312 -8.140 -16.372 1.00 69.69 68 ASP A O 1
ATOM 558 N N . SER A 1 69 ? 18.224 -7.462 -15.965 1.00 63.53 69 SER A N 1
ATOM 559 C CA . SER A 1 69 ? 18.490 -6.810 -14.670 1.00 63.53 69 SER A CA 1
ATOM 560 C C . SER A 1 69 ? 19.349 -5.537 -14.710 1.00 63.53 69 SER A C 1
ATOM 562 O O . SER A 1 69 ? 19.806 -5.102 -13.652 1.00 63.53 69 SER A O 1
ATOM 564 N N . LYS A 1 70 ? 19.549 -4.882 -15.866 1.00 68.44 70 LYS A N 1
ATOM 565 C CA . LYS A 1 70 ? 20.157 -3.537 -15.894 1.00 68.44 70 LYS A CA 1
ATOM 566 C C . LYS A 1 70 ? 19.260 -2.531 -15.165 1.00 68.44 70 LYS A C 1
ATOM 568 O O . LYS A 1 70 ? 18.298 -2.008 -15.727 1.00 68.44 70 LYS A O 1
ATOM 573 N N . ALA A 1 71 ? 19.584 -2.290 -13.897 1.00 68.31 71 ALA A N 1
ATOM 574 C CA . ALA A 1 71 ? 18.893 -1.353 -13.028 1.00 68.31 71 ALA A CA 1
ATOM 575 C C . ALA A 1 71 ? 19.265 0.077 -13.426 1.00 68.31 71 ALA A C 1
ATOM 577 O O . ALA A 1 71 ? 20.340 0.574 -13.097 1.00 68.31 71 ALA A O 1
ATOM 578 N N . ASP A 1 72 ? 18.375 0.722 -14.167 1.00 78.06 72 ASP A N 1
ATOM 579 C CA . ASP A 1 72 ? 18.457 2.153 -14.393 1.00 78.06 72 ASP A CA 1
ATOM 580 C C . ASP A 1 72 ? 17.834 2.924 -13.219 1.00 78.06 72 ASP A C 1
ATOM 582 O O . ASP A 1 72 ? 17.261 2.352 -12.285 1.00 78.06 72 ASP A O 1
ATOM 586 N N . GLU A 1 73 ? 17.947 4.249 -13.260 1.00 80.38 73 GLU A N 1
ATOM 587 C CA . GLU A 1 73 ? 17.446 5.115 -12.193 1.00 80.38 73 GLU A CA 1
ATOM 588 C C . GLU A 1 73 ? 15.936 4.914 -11.952 1.00 80.38 73 GLU A C 1
ATOM 590 O O . GLU A 1 73 ? 15.491 4.807 -10.808 1.00 80.38 73 GLU A O 1
ATOM 595 N N . THR A 1 74 ? 15.138 4.783 -13.020 1.00 80.69 74 THR A N 1
ATOM 596 C CA . THR A 1 74 ? 13.686 4.575 -12.928 1.00 80.69 74 THR A CA 1
ATOM 597 C C . THR A 1 74 ? 13.337 3.254 -12.240 1.00 80.69 74 THR A C 1
ATOM 599 O O . THR A 1 74 ? 12.452 3.233 -11.380 1.00 80.69 74 THR A O 1
ATOM 602 N N . PHE A 1 75 ? 14.040 2.166 -12.559 1.00 85.81 75 PHE A N 1
ATOM 603 C CA . PHE A 1 75 ? 13.860 0.861 -11.926 1.00 85.81 75 PHE A CA 1
ATOM 604 C C . PHE A 1 75 ? 14.243 0.883 -10.441 1.00 85.81 75 PHE A C 1
ATOM 606 O O . PHE A 1 75 ? 13.514 0.341 -9.606 1.00 85.81 75 PHE A O 1
ATOM 613 N N . ILE A 1 76 ? 15.339 1.560 -10.084 1.00 86.50 76 ILE A N 1
ATOM 614 C CA . ILE A 1 76 ? 15.763 1.728 -8.683 1.00 86.50 76 ILE A CA 1
ATOM 615 C C . ILE A 1 76 ? 14.712 2.523 -7.894 1.00 86.50 76 ILE A C 1
ATOM 617 O O . ILE A 1 76 ? 14.328 2.133 -6.788 1.00 86.50 76 ILE A O 1
ATOM 621 N N . MET A 1 77 ? 14.199 3.619 -8.464 1.00 85.12 77 MET A N 1
ATOM 622 C CA . MET A 1 77 ? 13.148 4.418 -7.827 1.00 85.12 77 MET A CA 1
ATOM 623 C C . MET A 1 77 ? 11.827 3.651 -7.695 1.00 85.12 77 MET A C 1
ATOM 625 O O . MET A 1 77 ? 11.151 3.778 -6.671 1.00 85.12 77 MET A O 1
ATOM 629 N N . HIS A 1 78 ? 11.469 2.840 -8.694 1.00 90.44 78 HIS A N 1
ATOM 630 C CA . HIS A 1 78 ? 10.325 1.931 -8.630 1.00 90.44 78 HIS A CA 1
ATOM 631 C C . HIS A 1 78 ? 10.465 0.945 -7.460 1.00 90.44 78 HIS A C 1
ATOM 633 O O . HIS A 1 78 ? 9.562 0.833 -6.632 1.00 90.44 78 HIS A O 1
ATOM 639 N N . ASP A 1 79 ? 11.608 0.260 -7.353 1.00 89.56 79 ASP A N 1
ATOM 640 C CA . ASP A 1 79 ? 11.863 -0.710 -6.282 1.00 89.56 79 ASP A CA 1
ATOM 641 C C . ASP A 1 79 ? 11.826 -0.065 -4.885 1.00 89.56 79 ASP A C 1
ATOM 643 O O . ASP A 1 79 ? 11.233 -0.611 -3.953 1.00 89.56 79 ASP A O 1
ATOM 647 N N . SER A 1 80 ? 12.376 1.146 -4.754 1.00 90.12 80 SER A N 1
ATOM 648 C CA . SER A 1 80 ? 12.302 1.941 -3.523 1.00 90.12 80 SER A CA 1
ATOM 649 C C . SER A 1 80 ? 10.858 2.287 -3.136 1.00 90.12 80 SER A C 1
ATOM 651 O O . SER A 1 80 ? 10.458 2.074 -1.989 1.00 90.12 80 SER A O 1
ATOM 653 N N . ALA A 1 81 ? 10.040 2.768 -4.081 1.00 90.38 81 ALA A N 1
ATOM 654 C CA . ALA A 1 81 ? 8.629 3.069 -3.826 1.00 90.38 81 ALA A CA 1
ATOM 655 C C . ALA A 1 81 ? 7.839 1.811 -3.426 1.00 90.38 81 ALA A C 1
ATOM 657 O O . ALA A 1 81 ? 7.017 1.860 -2.510 1.00 90.38 81 ALA A O 1
ATOM 658 N N . MET A 1 82 ? 8.138 0.675 -4.060 1.00 94.50 82 MET A N 1
ATOM 659 C CA . MET A 1 82 ? 7.521 -0.614 -3.757 1.00 94.50 82 MET A CA 1
ATOM 660 C C . MET A 1 82 ? 7.842 -1.082 -2.330 1.00 94.50 82 MET A C 1
ATOM 662 O O . MET A 1 82 ? 6.925 -1.433 -1.588 1.00 94.50 82 MET A O 1
ATOM 666 N N . ARG A 1 83 ? 9.114 -1.013 -1.907 1.00 95.38 83 ARG A N 1
ATOM 667 C CA . ARG A 1 83 ? 9.535 -1.351 -0.534 1.00 95.38 83 ARG A CA 1
ATOM 668 C C . ARG A 1 83 ? 8.875 -0.459 0.514 1.00 95.38 83 ARG A C 1
ATOM 670 O O . ARG A 1 83 ? 8.377 -0.952 1.521 1.00 95.38 83 ARG A O 1
ATOM 677 N N . LYS A 1 84 ? 8.810 0.851 0.267 1.00 95.56 84 LYS A N 1
ATOM 678 C CA . LYS A 1 84 ? 8.178 1.792 1.205 1.00 95.56 84 LYS A CA 1
ATOM 679 C C . LYS A 1 84 ? 6.666 1.596 1.316 1.00 95.56 84 LYS A C 1
ATOM 681 O O . LYS A 1 84 ? 6.111 1.759 2.400 1.00 95.56 84 LYS A O 1
ATOM 686 N N . LEU A 1 85 ? 5.998 1.213 0.225 1.00 96.44 85 LEU A N 1
ATOM 687 C CA . LEU A 1 85 ? 4.585 0.841 0.271 1.00 96.44 85 LEU A CA 1
ATOM 688 C C . LEU A 1 85 ? 4.368 -0.480 1.030 1.00 96.44 85 LEU A C 1
ATOM 690 O O . LEU A 1 85 ? 3.412 -0.570 1.795 1.00 96.44 85 LEU A O 1
ATOM 694 N N . GLN A 1 86 ? 5.252 -1.473 0.876 1.00 97.62 86 GLN A N 1
ATOM 695 C CA . GLN A 1 86 ? 5.211 -2.717 1.664 1.00 97.62 86 GLN A CA 1
ATOM 696 C C . GLN A 1 86 ? 5.353 -2.444 3.164 1.00 97.62 86 GLN A C 1
ATOM 698 O O . GLN A 1 86 ? 4.503 -2.878 3.936 1.00 97.62 86 GLN A O 1
ATOM 703 N N . GLN A 1 87 ? 6.341 -1.637 3.554 1.00 97.56 87 GLN A N 1
ATOM 704 C CA . GLN A 1 87 ? 6.523 -1.225 4.946 1.00 97.56 87 GLN A CA 1
ATOM 705 C C . GLN A 1 87 ? 5.271 -0.524 5.500 1.00 97.56 87 GLN A C 1
A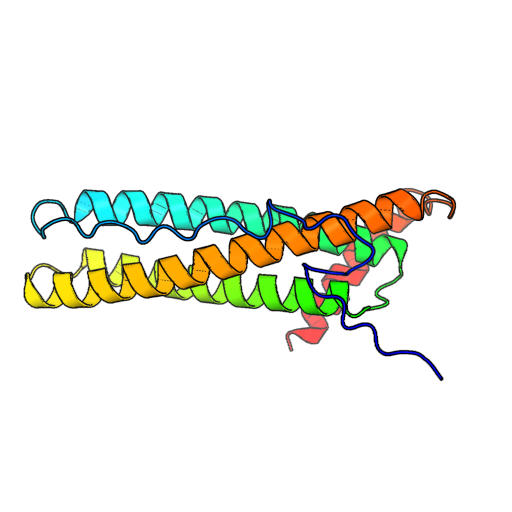TOM 707 O O . GLN A 1 87 ? 4.807 -0.834 6.593 1.00 97.56 87 GLN A O 1
ATOM 712 N N . ALA A 1 88 ? 4.667 0.388 4.731 1.00 97.12 88 ALA A N 1
ATOM 713 C CA . ALA A 1 88 ? 3.444 1.060 5.161 1.00 97.12 88 ALA A CA 1
ATOM 714 C C . ALA A 1 88 ? 2.251 0.092 5.296 1.00 97.12 88 ALA A C 1
ATOM 716 O O . ALA A 1 88 ? 1.425 0.267 6.186 1.00 97.12 88 ALA A O 1
ATOM 717 N N . ILE A 1 89 ? 2.149 -0.940 4.448 1.00 97.94 89 ILE A N 1
ATOM 718 C CA . ILE A 1 89 ? 1.130 -1.996 4.582 1.00 97.94 89 ILE A CA 1
ATOM 719 C C . ILE A 1 89 ? 1.320 -2.777 5.891 1.00 97.94 89 ILE A C 1
ATOM 721 O O . ILE A 1 89 ? 0.331 -3.073 6.563 1.00 97.94 89 ILE A O 1
ATOM 725 N N . GLU A 1 90 ? 2.557 -3.113 6.251 1.00 98.00 90 GLU A N 1
ATOM 726 C CA . GLU A 1 90 ? 2.876 -3.813 7.502 1.00 98.00 90 GLU A CA 1
ATOM 727 C C . GLU A 1 90 ? 2.528 -2.954 8.721 1.00 98.00 90 GLU A C 1
ATOM 729 O O . GLU A 1 90 ? 1.809 -3.411 9.608 1.00 98.00 90 GLU A O 1
ATOM 734 N N . GLU A 1 91 ? 2.928 -1.679 8.719 1.00 97.75 91 GLU A N 1
ATOM 735 C CA . GLU A 1 91 ? 2.565 -0.718 9.767 1.00 97.75 91 GLU A CA 1
ATOM 736 C C . GLU A 1 91 ? 1.039 -0.594 9.924 1.00 97.75 91 GLU A C 1
ATOM 738 O O . GLU A 1 91 ? 0.524 -0.668 11.038 1.00 97.75 91 GLU A O 1
ATOM 743 N N . LEU A 1 92 ? 0.298 -0.468 8.818 1.00 97.50 92 LEU A N 1
ATOM 744 C CA . LEU A 1 92 ? -1.168 -0.415 8.839 1.00 97.50 92 LEU A CA 1
ATOM 745 C C . LEU A 1 92 ? -1.804 -1.715 9.336 1.00 97.50 92 LEU A C 1
ATOM 747 O O . LEU A 1 92 ? -2.834 -1.668 10.001 1.00 97.50 92 LEU A O 1
ATOM 751 N N . THR A 1 93 ? -1.209 -2.866 9.025 1.00 97.75 93 THR A N 1
ATOM 752 C CA . THR A 1 93 ? -1.693 -4.165 9.513 1.00 97.75 93 THR A CA 1
ATOM 753 C C . THR A 1 93 ? -1.521 -4.255 11.030 1.00 97.75 93 THR A C 1
ATOM 755 O O . THR A 1 93 ? -2.467 -4.602 11.730 1.00 97.75 93 THR A O 1
ATOM 758 N N . ASN A 1 94 ? -0.368 -3.829 11.550 1.00 97.56 94 ASN A N 1
ATOM 759 C CA . ASN A 1 94 ? -0.118 -3.786 12.991 1.00 97.56 94 ASN A CA 1
ATOM 760 C C . ASN A 1 94 ? -1.065 -2.811 13.708 1.00 97.56 94 ASN 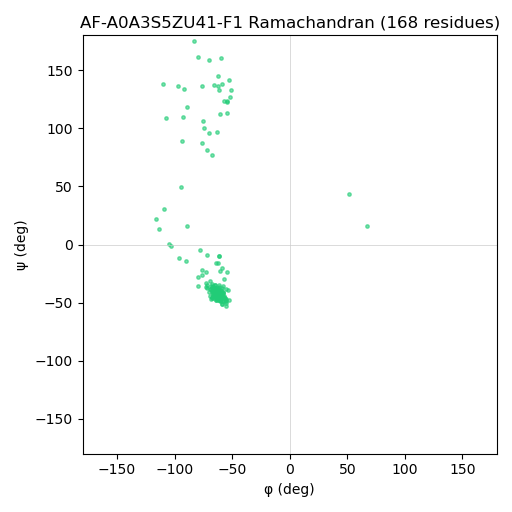A C 1
ATOM 762 O O . ASN A 1 94 ? -1.590 -3.124 14.774 1.00 97.56 94 ASN A O 1
ATOM 766 N N . LEU A 1 95 ? -1.316 -1.635 13.124 1.00 96.62 95 LEU A N 1
ATOM 767 C CA . LEU A 1 95 ? -2.259 -0.659 13.677 1.00 96.62 95 LEU A CA 1
ATOM 768 C C . LEU A 1 95 ? -3.707 -1.163 13.647 1.00 96.62 95 LEU A C 1
ATOM 770 O O . LEU A 1 95 ? -4.458 -0.901 14.582 1.00 96.62 95 LEU A O 1
ATOM 774 N N . LEU A 1 96 ? -4.096 -1.915 12.614 1.00 96.56 96 LEU A N 1
ATOM 775 C CA . LEU A 1 96 ? -5.396 -2.585 12.567 1.00 96.56 96 LEU A CA 1
ATOM 776 C C . LEU A 1 96 ? -5.547 -3.578 13.724 1.00 96.56 96 LEU A C 1
ATOM 778 O O . LEU A 1 96 ? -6.607 -3.636 14.342 1.00 96.56 96 LEU A O 1
ATOM 782 N N . ASP A 1 97 ? -4.502 -4.344 14.031 1.00 96.19 97 ASP A N 1
ATOM 783 C CA . ASP A 1 97 ? -4.529 -5.278 15.156 1.00 96.19 97 ASP A CA 1
ATOM 784 C C . ASP A 1 97 ? -4.580 -4.551 16.506 1.00 96.19 97 ASP A C 1
ATOM 786 O O . ASP A 1 97 ? -5.303 -4.983 17.401 1.00 96.19 97 ASP A O 1
ATOM 790 N N . GLN A 1 98 ? -3.914 -3.400 16.634 1.00 95.06 98 GLN A N 1
ATOM 791 C CA . GLN A 1 98 ? -4.032 -2.547 17.822 1.00 95.06 98 GLN A CA 1
ATOM 792 C C . GLN A 1 98 ? -5.435 -1.941 17.974 1.00 95.06 98 GLN A C 1
ATOM 794 O O . GLN A 1 98 ? -5.953 -1.908 19.088 1.00 95.06 98 GLN A O 1
ATOM 799 N N . LEU A 1 99 ? -6.077 -1.505 16.879 1.00 93.56 99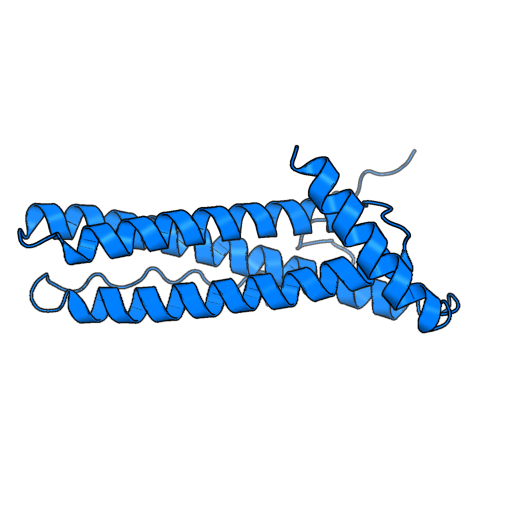 LEU A N 1
ATOM 800 C CA . LEU A 1 99 ? -7.449 -0.977 16.907 1.00 93.56 99 LEU A CA 1
ATOM 801 C C . LEU A 1 99 ? -8.451 -2.004 17.441 1.00 93.56 99 LEU A C 1
ATOM 803 O O . LEU A 1 99 ? -9.318 -1.641 18.228 1.00 93.56 99 LEU A O 1
ATOM 807 N N . LYS A 1 100 ? -8.304 -3.285 17.078 1.00 92.06 100 LYS A N 1
ATOM 808 C CA . LYS A 1 100 ? -9.173 -4.369 17.577 1.00 92.06 100 LYS A CA 1
ATOM 809 C C . LYS A 1 100 ? -9.115 -4.541 19.097 1.00 92.06 100 LYS A C 1
ATOM 811 O O . LYS A 1 100 ? -10.021 -5.126 19.676 1.00 92.06 100 LYS A O 1
ATOM 816 N N . LEU A 1 101 ? -8.033 -4.089 19.728 1.00 92.50 101 LEU A N 1
ATOM 817 C CA . LEU A 1 101 ? -7.800 -4.209 21.168 1.00 92.50 101 LEU A CA 1
ATOM 818 C C . LEU A 1 101 ? -8.052 -2.888 21.916 1.00 92.50 101 LEU A C 1
ATOM 820 O O . LEU A 1 101 ? -7.899 -2.832 23.135 1.00 92.50 101 LEU A O 1
ATOM 824 N N . ALA A 1 102 ? -8.411 -1.816 21.205 1.00 90.44 102 ALA A N 1
ATOM 825 C CA . ALA A 1 102 ? -8.555 -0.479 21.763 1.00 90.44 102 ALA A CA 1
ATOM 826 C C . ALA A 1 102 ? -10.003 -0.202 22.194 1.00 90.44 102 ALA A C 1
ATOM 828 O O . ALA A 1 102 ? -10.795 0.340 21.431 1.00 90.44 102 ALA A O 1
ATOM 829 N N . TYR A 1 103 ? -10.325 -0.540 23.443 1.00 84.25 103 TYR A N 1
ATOM 830 C CA . TYR A 1 103 ? -11.659 -0.319 24.026 1.00 84.25 103 TYR A CA 1
ATOM 831 C C . TYR A 1 103 ? -11.814 1.044 24.717 1.00 84.25 103 TYR A C 1
ATOM 833 O O . TYR A 1 103 ? -12.925 1.470 25.016 1.00 84.25 103 TYR A O 1
ATOM 841 N N . GLU A 1 104 ? -10.705 1.743 24.973 1.00 90.62 104 GLU A N 1
ATOM 842 C CA . GLU A 1 104 ? -10.718 3.053 25.624 1.00 90.62 104 GLU A CA 1
ATOM 843 C C . GLU A 1 104 ? -10.643 4.199 24.602 1.00 90.62 104 GLU A C 1
ATOM 845 O O . GLU A 1 104 ? -9.770 4.163 23.725 1.00 90.62 104 GLU A O 1
ATOM 850 N N . PRO A 1 105 ? -11.448 5.271 24.751 1.00 89.62 105 PRO A N 1
ATOM 851 C CA . PRO A 1 105 ? -11.463 6.412 23.828 1.00 89.62 105 PRO A CA 1
ATOM 852 C C . PRO A 1 105 ? -10.090 7.046 23.586 1.00 89.62 105 PRO A C 1
ATOM 854 O O . PRO A 1 105 ? -9.755 7.403 22.457 1.00 89.62 105 PRO A O 1
ATOM 857 N N . VAL A 1 106 ? -9.267 7.159 24.634 1.00 91.50 106 VAL A N 1
ATOM 858 C CA . VAL A 1 106 ? -7.922 7.749 24.541 1.00 91.50 106 VAL A CA 1
ATOM 859 C C . VAL A 1 106 ? -6.982 6.849 23.733 1.00 91.50 106 VAL A C 1
ATOM 861 O O . VAL A 1 106 ? -6.254 7.332 22.862 1.00 91.50 106 VAL A O 1
ATOM 864 N N . SER A 1 107 ? -7.016 5.538 23.990 1.00 92.25 107 SER A N 1
ATOM 865 C CA . SER A 1 107 ? -6.217 4.554 23.250 1.00 92.25 107 SER A CA 1
ATOM 866 C C . SER A 1 107 ? -6.630 4.513 21.778 1.00 92.25 107 SER A C 1
ATOM 868 O O . SER A 1 107 ? -5.778 4.641 20.894 1.00 92.25 107 SER A O 1
ATOM 870 N N . TYR A 1 108 ? -7.941 4.447 21.523 1.00 94.81 108 TYR A N 1
ATOM 871 C CA . TYR A 1 108 ? -8.519 4.512 20.185 1.00 94.81 108 TYR A CA 1
ATOM 872 C C . TYR A 1 108 ? -8.074 5.774 19.441 1.00 94.81 108 TYR A C 1
ATOM 874 O O . TYR A 1 108 ? -7.515 5.667 18.354 1.00 94.81 108 TYR A O 1
ATOM 882 N N . GLY A 1 109 ? -8.243 6.960 20.037 1.00 93.19 109 GLY A N 1
ATOM 883 C CA . GLY A 1 109 ? -7.893 8.229 19.397 1.00 93.19 109 GLY A CA 1
ATOM 884 C C . GLY A 1 109 ? -6.420 8.298 18.990 1.00 93.19 109 GLY A C 1
ATOM 885 O O . GLY A 1 109 ? -6.099 8.709 17.874 1.00 93.19 109 GLY A O 1
ATOM 886 N N . ARG A 1 110 ? -5.512 7.816 19.849 1.00 95.50 110 ARG A N 1
ATOM 887 C CA . ARG A 1 110 ? -4.078 7.747 19.533 1.00 95.50 110 ARG A CA 1
ATOM 888 C C . ARG A 1 110 ? -3.799 6.830 18.339 1.00 95.50 110 ARG A C 1
ATOM 890 O O . ARG A 1 110 ? -3.064 7.224 17.434 1.00 95.50 110 ARG A O 1
ATOM 897 N N . ILE A 1 111 ? -4.373 5.627 18.333 1.00 95.81 111 ILE A N 1
ATOM 898 C CA . ILE A 1 111 ? -4.161 4.650 17.254 1.00 95.81 111 ILE A CA 1
ATOM 899 C C . ILE A 1 111 ? -4.803 5.150 15.952 1.00 95.81 111 ILE A C 1
ATOM 901 O O . ILE A 1 111 ? -4.186 5.065 14.894 1.00 95.81 111 ILE A O 1
ATOM 905 N N . ALA A 1 112 ? -5.993 5.746 16.016 1.00 94.56 112 ALA A N 1
ATOM 906 C CA . ALA A 1 112 ? -6.696 6.311 14.868 1.00 94.56 112 ALA A CA 1
ATOM 907 C C . ALA A 1 112 ? -5.872 7.412 14.175 1.00 94.56 112 ALA A C 1
ATOM 909 O O . ALA A 1 112 ? -5.718 7.401 12.952 1.00 94.56 112 ALA A O 1
ATOM 910 N N . VAL A 1 113 ? -5.246 8.312 14.942 1.00 94.88 113 VAL A N 1
ATOM 911 C CA . VAL A 1 113 ? -4.333 9.331 14.393 1.00 94.88 113 VAL A CA 1
ATOM 912 C C . VAL A 1 113 ? -3.116 8.691 13.720 1.00 94.88 113 VAL A C 1
ATOM 914 O O . VAL A 1 113 ? -2.729 9.107 12.625 1.00 94.88 113 VAL A O 1
ATOM 917 N N . GLN A 1 114 ? -2.527 7.655 14.324 1.00 95.88 114 GLN A N 1
ATOM 918 C CA . GLN A 1 114 ? -1.423 6.917 13.701 1.00 95.88 114 GLN A CA 1
ATOM 919 C C . GLN A 1 114 ? -1.863 6.256 12.390 1.00 95.88 114 GLN A C 1
ATOM 921 O O . GLN A 1 114 ? -1.162 6.376 11.384 1.00 95.88 114 GLN A O 1
ATOM 926 N N . VAL A 1 115 ? -3.049 5.640 12.358 1.00 95.69 115 VAL A N 1
ATOM 927 C CA . VAL A 1 115 ? -3.641 5.074 11.137 1.00 95.69 115 VAL A CA 1
ATOM 928 C C . VAL A 1 115 ? -3.756 6.136 10.053 1.00 95.69 115 VAL A C 1
ATOM 930 O O . VAL A 1 115 ? -3.289 5.902 8.943 1.00 95.69 115 VAL A O 1
ATOM 933 N N . GLN A 1 116 ? -4.290 7.320 10.358 1.00 94.69 116 GLN A N 1
ATOM 934 C CA . GLN A 1 116 ? -4.411 8.405 9.380 1.00 94.69 116 GLN A CA 1
ATOM 935 C C . GLN A 1 116 ? -3.048 8.833 8.811 1.00 94.69 116 GLN A C 1
ATOM 937 O O . GLN A 1 116 ? -2.909 9.043 7.604 1.00 94.69 116 GLN A O 1
ATOM 942 N N . GLN A 1 117 ? -2.025 8.947 9.662 1.00 94.75 117 GLN A N 1
ATOM 943 C CA . GLN A 1 117 ? -0.676 9.346 9.249 1.00 94.75 117 GLN A CA 1
ATOM 944 C C . GLN A 1 117 ? -0.001 8.294 8.361 1.00 94.75 117 GLN A C 1
ATOM 946 O O . GLN A 1 117 ? 0.584 8.633 7.325 1.00 94.75 117 GLN A O 1
ATOM 951 N N . VAL A 1 118 ? -0.076 7.020 8.750 1.00 95.69 118 VAL A N 1
ATOM 952 C CA . VAL A 1 118 ? 0.492 5.921 7.962 1.00 95.69 118 VAL A CA 1
ATOM 953 C C . VAL A 1 118 ? -0.298 5.734 6.667 1.00 95.69 118 VAL A C 1
ATOM 955 O O . VAL A 1 118 ? 0.309 5.548 5.614 1.00 95.69 118 VAL A O 1
ATOM 958 N N . ASP A 1 119 ? -1.625 5.873 6.691 1.00 94.69 119 ASP A N 1
ATOM 959 C CA . ASP A 1 119 ? -2.466 5.774 5.496 1.00 94.69 119 ASP A CA 1
ATOM 960 C C . ASP A 1 119 ? -2.119 6.873 4.486 1.00 94.69 119 ASP A C 1
ATOM 962 O O . ASP A 1 119 ? -1.888 6.583 3.310 1.00 94.69 119 ASP A O 1
ATOM 966 N N . LYS A 1 120 ? -1.935 8.114 4.957 1.00 93.25 120 LYS A N 1
ATOM 967 C CA . LYS A 1 120 ? -1.448 9.238 4.145 1.00 93.25 120 LYS A CA 1
ATOM 968 C C . LYS A 1 120 ? -0.114 8.908 3.468 1.00 93.25 120 LYS A C 1
ATOM 970 O O . LYS A 1 120 ? 0.043 9.107 2.263 1.00 93.25 120 LYS A O 1
ATOM 975 N N . ARG A 1 121 ? 0.855 8.380 4.225 1.00 93.44 121 ARG A N 1
ATOM 976 C CA . ARG A 1 121 ? 2.152 7.936 3.682 1.00 93.44 121 ARG A CA 1
ATOM 977 C C . ARG A 1 121 ? 1.985 6.813 2.659 1.00 93.44 121 ARG A C 1
ATOM 979 O O . ARG A 1 121 ? 2.621 6.853 1.609 1.00 93.44 121 ARG A O 1
ATOM 986 N N . ALA A 1 122 ? 1.133 5.832 2.942 1.00 94.69 122 ALA A N 1
ATOM 987 C CA . ALA A 1 122 ? 0.864 4.713 2.049 1.00 94.69 122 ALA A CA 1
ATOM 988 C C . ALA A 1 122 ? 0.258 5.188 0.717 1.00 94.69 122 ALA A C 1
ATOM 990 O O . ALA A 1 122 ? 0.681 4.725 -0.339 1.00 94.69 122 ALA A O 1
ATOM 991 N N . GLN A 1 123 ? -0.666 6.156 0.747 1.00 93.44 123 GLN A N 1
ATOM 992 C CA . GLN A 1 123 ? -1.213 6.791 -0.459 1.00 93.44 123 GLN A CA 1
ATOM 993 C C . GLN A 1 123 ? -0.119 7.469 -1.295 1.00 93.44 123 GLN A C 1
ATOM 995 O O . GLN A 1 123 ? -0.073 7.275 -2.508 1.00 93.44 123 GLN A O 1
ATOM 1000 N N . ILE A 1 124 ? 0.799 8.210 -0.663 1.00 90.75 124 ILE A N 1
ATOM 1001 C CA . ILE A 1 124 ? 1.926 8.849 -1.363 1.00 90.75 124 ILE A CA 1
ATOM 1002 C C . ILE A 1 124 ? 2.777 7.795 -2.079 1.00 90.75 124 ILE A C 1
ATOM 1004 O O . ILE A 1 124 ? 3.020 7.915 -3.279 1.00 90.75 124 ILE A O 1
ATOM 1008 N N . TRP A 1 125 ? 3.195 6.737 -1.377 1.00 92.38 125 TRP A N 1
ATOM 1009 C CA . TRP A 1 125 ? 4.021 5.688 -1.982 1.00 92.38 125 TRP A CA 1
ATOM 1010 C C . TRP A 1 125 ? 3.295 4.930 -3.087 1.00 92.38 125 TRP A C 1
ATOM 1012 O O . TRP A 1 125 ? 3.902 4.628 -4.110 1.00 92.38 125 TRP A O 1
ATOM 1022 N N . GLN A 1 126 ? 1.997 4.684 -2.926 1.00 93.12 126 GLN A N 1
ATOM 1023 C CA . GLN A 1 126 ? 1.170 4.078 -3.963 1.00 93.12 126 GLN A CA 1
ATOM 1024 C C . GLN A 1 126 ? 1.085 4.954 -5.220 1.00 93.12 126 GLN A C 1
ATOM 1026 O O . GLN A 1 126 ? 1.241 4.446 -6.329 1.00 93.12 126 GLN A O 1
ATOM 1031 N N . ASN A 1 127 ? 0.889 6.266 -5.070 1.00 89.56 127 ASN A N 1
ATOM 1032 C CA . ASN A 1 127 ? 0.843 7.201 -6.197 1.00 89.56 127 ASN A CA 1
ATOM 1033 C C . ASN A 1 127 ? 2.188 7.264 -6.930 1.00 89.56 127 ASN A C 1
ATOM 1035 O O . ASN A 1 127 ? 2.230 7.197 -8.160 1.00 89.56 127 ASN A O 1
ATOM 1039 N N . LEU A 1 128 ? 3.286 7.319 -6.173 1.00 87.56 128 LEU A N 1
ATOM 1040 C CA . LEU A 1 128 ? 4.637 7.278 -6.723 1.00 87.56 128 LEU A CA 1
ATOM 1041 C C . LEU A 1 128 ? 4.892 5.977 -7.485 1.00 87.56 128 LEU A C 1
ATOM 1043 O O . LEU A 1 128 ? 5.373 6.018 -8.615 1.00 87.56 128 LEU A O 1
ATOM 1047 N N . LEU A 1 129 ? 4.534 4.836 -6.896 1.00 91.12 129 LEU A N 1
ATOM 1048 C CA . LEU A 1 129 ? 4.698 3.522 -7.507 1.00 91.12 129 LEU A CA 1
ATOM 1049 C C . LEU A 1 129 ? 3.910 3.403 -8.815 1.00 91.12 129 LEU A C 1
ATOM 1051 O O . LEU A 1 129 ? 4.477 2.994 -9.822 1.00 91.12 129 LEU A O 1
ATOM 1055 N N . ASN A 1 130 ? 2.651 3.847 -8.840 1.00 89.44 130 ASN A N 1
ATOM 1056 C CA . ASN A 1 130 ? 1.849 3.883 -10.065 1.00 89.44 130 ASN A CA 1
ATOM 1057 C C . ASN A 1 130 ? 2.505 4.751 -11.150 1.00 89.44 130 ASN A C 1
ATOM 1059 O O . ASN A 1 130 ? 2.621 4.325 -12.297 1.00 89.44 130 ASN A O 1
ATOM 1063 N N . GLY A 1 131 ? 3.007 5.933 -10.782 1.00 85.75 131 GLY A N 1
ATOM 1064 C CA . GLY A 1 131 ? 3.735 6.796 -11.710 1.00 85.75 131 GLY A CA 1
ATOM 1065 C C . GLY A 1 131 ? 4.985 6.126 -12.291 1.00 85.75 131 GLY A C 1
ATOM 1066 O O . GLY A 1 131 ? 5.258 6.266 -13.484 1.00 85.75 131 GLY A O 1
ATOM 1067 N N . ARG A 1 132 ? 5.729 5.371 -11.471 1.00 86.12 132 ARG A N 1
ATOM 1068 C CA . ARG A 1 132 ? 6.910 4.617 -11.918 1.00 86.12 132 ARG A CA 1
ATOM 1069 C C . ARG A 1 132 ? 6.548 3.389 -12.754 1.00 86.12 132 ARG A C 1
ATOM 1071 O O . ARG A 1 132 ? 7.240 3.138 -13.736 1.00 86.12 132 ARG A O 1
ATOM 1078 N N . ASN A 1 133 ? 5.457 2.685 -12.442 1.00 88.75 133 ASN A N 1
ATOM 1079 C CA . ASN A 1 133 ? 4.935 1.597 -13.276 1.00 88.75 133 ASN A CA 1
ATOM 1080 C C . ASN A 1 133 ? 4.691 2.083 -14.701 1.00 88.75 133 ASN A C 1
ATOM 1082 O O . ASN A 1 133 ? 5.211 1.498 -15.643 1.00 88.75 133 ASN A O 1
ATOM 1086 N N . GLU A 1 134 ? 3.984 3.201 -14.857 1.00 86.00 134 GLU A N 1
ATOM 1087 C CA . GLU A 1 134 ? 3.703 3.754 -16.180 1.00 86.00 134 GLU A CA 1
ATOM 1088 C C . GLU A 1 134 ? 4.976 4.165 -16.932 1.00 86.00 134 GLU A C 1
ATOM 1090 O O . GLU A 1 134 ? 5.061 3.988 -18.146 1.00 86.00 134 GLU A O 1
ATOM 1095 N N . GLN A 1 135 ? 5.980 4.716 -16.240 1.00 83.81 135 GLN A N 1
ATOM 1096 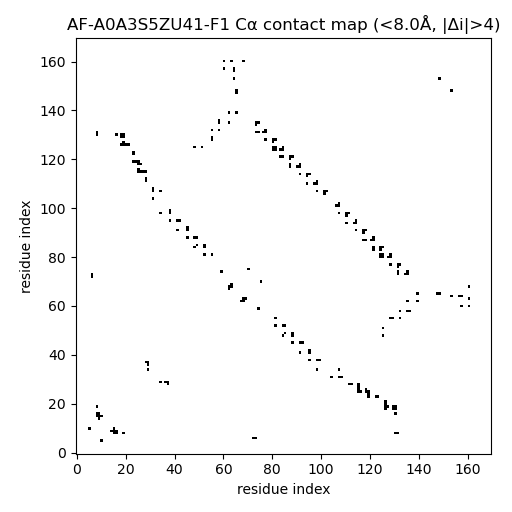C CA . GLN A 1 135 ? 7.265 5.050 -16.864 1.00 83.81 135 GLN A CA 1
ATOM 1097 C C . GLN A 1 135 ? 7.985 3.798 -17.378 1.00 83.81 135 GLN A C 1
ATOM 1099 O O . GLN A 1 135 ? 8.453 3.793 -18.519 1.00 83.81 135 GLN A O 1
ATOM 1104 N N . LEU A 1 136 ? 8.033 2.736 -16.566 1.00 85.38 136 LEU A N 1
ATOM 1105 C CA . LEU A 1 136 ? 8.623 1.461 -16.967 1.00 85.38 136 LEU A CA 1
ATOM 1106 C C . LEU A 1 136 ? 7.843 0.830 -18.126 1.00 85.38 136 LEU A C 1
ATOM 1108 O O . LEU A 1 136 ? 8.448 0.436 -19.116 1.00 85.38 136 LEU A O 1
ATOM 1112 N N . GLU A 1 137 ? 6.512 0.796 -18.067 1.00 85.56 137 GLU A N 1
ATOM 1113 C CA . GLU A 1 137 ? 5.670 0.246 -19.137 1.00 85.56 137 GLU A CA 1
ATOM 1114 C C . GLU A 1 137 ? 5.824 1.001 -20.461 1.00 85.56 137 GLU A C 1
ATOM 1116 O O . GLU A 1 137 ? 5.967 0.375 -21.511 1.00 85.56 137 GLU A O 1
ATOM 1121 N N . ARG A 1 138 ? 5.865 2.340 -20.435 1.00 82.19 138 ARG A N 1
ATOM 1122 C CA . ARG A 1 138 ? 6.114 3.147 -21.644 1.00 82.19 138 ARG A CA 1
ATOM 1123 C C . ARG A 1 138 ? 7.480 2.854 -22.247 1.00 82.19 138 ARG A C 1
ATOM 1125 O O . ARG A 1 138 ? 7.614 2.862 -23.467 1.00 82.19 138 ARG A O 1
ATOM 1132 N N . ARG A 1 139 ? 8.490 2.614 -21.412 1.00 78.94 139 ARG A N 1
ATOM 1133 C CA . ARG A 1 139 ? 9.829 2.256 -21.880 1.00 78.94 139 ARG A CA 1
ATOM 1134 C C . ARG A 1 139 ? 9.845 0.874 -22.525 1.00 78.94 139 ARG A C 1
ATOM 1136 O O . ARG A 1 139 ? 10.303 0.755 -23.656 1.00 78.94 139 ARG A O 1
ATOM 1143 N N . LEU A 1 140 ? 9.235 -0.114 -21.869 1.00 79.62 140 LEU A N 1
ATOM 1144 C CA . LEU A 1 140 ? 9.051 -1.457 -22.430 1.00 79.62 140 LEU A CA 1
ATOM 1145 C C . LEU A 1 140 ? 8.331 -1.411 -23.783 1.00 79.62 140 LEU A C 1
ATOM 1147 O O . LEU A 1 140 ? 8.697 -2.149 -24.692 1.00 79.62 140 LEU A O 1
ATOM 1151 N N . ALA A 1 141 ? 7.344 -0.519 -23.932 1.00 77.69 141 ALA A N 1
ATOM 1152 C CA . ALA A 1 141 ? 6.599 -0.337 -25.174 1.00 77.69 141 ALA A CA 1
ATOM 1153 C C . ALA A 1 141 ? 7.393 0.371 -26.289 1.00 77.69 141 ALA A C 1
ATOM 1155 O O . ALA A 1 141 ? 7.190 0.079 -27.464 1.00 77.69 141 ALA A O 1
ATOM 1156 N N . ARG A 1 142 ? 8.292 1.303 -25.949 1.00 71.19 142 ARG A N 1
ATOM 1157 C CA . ARG A 1 142 ? 9.150 1.991 -26.932 1.00 71.19 142 ARG A CA 1
ATOM 1158 C C . ARG A 1 142 ? 10.231 1.074 -27.498 1.00 71.19 142 ARG A C 1
ATOM 1160 O O . ARG A 1 142 ? 10.529 1.157 -28.684 1.00 71.19 142 ARG A O 1
ATOM 1167 N N . ASP A 1 143 ? 10.751 0.170 -26.676 1.00 65.75 143 ASP A N 1
ATOM 1168 C CA . ASP A 1 143 ? 11.869 -0.707 -27.036 1.00 65.75 143 ASP A CA 1
ATOM 1169 C C . ASP A 1 143 ? 11.417 -2.036 -27.683 1.00 65.75 143 ASP A C 1
ATOM 1171 O O . ASP A 1 143 ? 12.214 -2.963 -27.814 1.00 65.75 143 ASP A O 1
ATOM 1175 N N . ILE A 1 144 ? 10.156 -2.139 -28.140 1.00 54.41 144 ILE A N 1
ATOM 1176 C CA . ILE A 1 144 ? 9.609 -3.294 -28.894 1.00 54.41 144 ILE A CA 1
ATOM 1177 C C . ILE A 1 144 ? 10.354 -3.525 -30.235 1.00 54.41 144 ILE A C 1
ATOM 1179 O O . ILE A 1 144 ? 10.199 -4.569 -30.862 1.00 54.41 144 ILE A O 1
ATOM 1183 N N . SER A 1 145 ? 11.217 -2.601 -30.671 1.00 48.62 145 SER A N 1
ATOM 1184 C CA . SER A 1 145 ? 12.137 -2.814 -31.799 1.00 48.62 145 SER A CA 1
ATOM 1185 C C . SER A 1 145 ? 13.293 -3.783 -31.496 1.00 48.62 145 SER A C 1
ATOM 1187 O O . SER A 1 145 ? 14.005 -4.175 -32.420 1.00 48.62 145 SER A O 1
ATOM 1189 N N . LEU A 1 146 ? 13.481 -4.201 -30.238 1.00 50.03 146 LEU A N 1
ATOM 1190 C CA . LEU A 1 146 ? 14.398 -5.280 -29.868 1.00 50.03 146 LEU A CA 1
ATOM 1191 C C . LEU A 1 146 ? 13.647 -6.620 -29.853 1.00 50.03 146 LEU A C 1
ATOM 1193 O O . LEU A 1 146 ? 12.550 -6.695 -29.294 1.00 50.03 146 LEU A O 1
ATOM 1197 N N . PRO A 1 147 ? 14.206 -7.690 -30.451 1.00 48.31 147 PRO A N 1
ATOM 1198 C CA . PRO A 1 147 ? 13.525 -8.973 -30.539 1.00 48.31 147 PRO A CA 1
ATOM 1199 C C . PRO A 1 147 ? 13.161 -9.470 -29.140 1.00 48.31 147 PRO A C 1
ATOM 1201 O O . PRO A 1 147 ? 14.028 -9.630 -28.278 1.00 48.31 147 PRO A O 1
ATOM 1204 N N . TYR A 1 148 ? 11.867 -9.729 -28.925 1.00 47.94 148 TYR A N 1
ATOM 1205 C CA . TYR A 1 148 ? 11.406 -10.471 -27.758 1.00 47.94 148 TYR A CA 1
ATOM 1206 C C . TYR A 1 148 ? 12.172 -11.799 -27.724 1.00 47.94 148 TYR A C 1
ATOM 1208 O O . TYR A 1 148 ? 12.104 -12.556 -28.699 1.00 47.94 148 TYR A O 1
ATOM 1216 N N . PRO A 1 149 ? 12.901 -12.117 -26.646 1.00 48.31 149 PRO A N 1
ATOM 1217 C CA . PRO A 1 149 ? 13.497 -13.432 -26.536 1.00 48.31 149 PRO A CA 1
ATOM 1218 C C . PRO A 1 149 ? 12.381 -14.489 -26.516 1.00 48.31 149 PRO A C 1
ATOM 1220 O O . PRO A 1 149 ? 11.295 -14.226 -25.984 1.00 48.31 149 PRO A O 1
ATOM 1223 N N . PRO A 1 150 ? 12.610 -15.670 -27.116 1.00 46.22 150 PRO A N 1
ATOM 1224 C CA . PRO A 1 150 ? 11.587 -16.699 -27.260 1.00 46.22 150 PRO A CA 1
ATOM 1225 C C . PRO A 1 150 ? 10.946 -17.026 -25.905 1.00 46.22 150 PRO A C 1
ATOM 1227 O O . PRO A 1 150 ? 11.620 -17.071 -24.880 1.00 46.22 150 PRO A O 1
ATOM 1230 N N . ALA A 1 151 ? 9.633 -17.269 -25.886 1.00 49.50 151 ALA A N 1
ATOM 1231 C CA . ALA A 1 151 ? 8.829 -17.403 -24.661 1.00 49.50 151 ALA A CA 1
ATOM 1232 C C . ALA A 1 151 ? 9.339 -18.461 -23.652 1.00 49.50 151 ALA A C 1
ATOM 1234 O O . ALA A 1 151 ? 9.069 -18.359 -22.452 1.00 49.50 151 ALA A O 1
ATOM 1235 N N . ILE A 1 152 ? 10.100 -19.453 -24.126 1.00 48.41 152 ILE A N 1
ATOM 1236 C CA . ILE A 1 152 ? 10.786 -20.464 -23.303 1.00 48.41 152 ILE A CA 1
ATOM 1237 C C . ILE A 1 152 ? 11.823 -19.804 -22.378 1.00 48.41 152 ILE A C 1
ATOM 1239 O O . ILE A 1 152 ? 11.952 -20.160 -21.207 1.00 48.41 152 ILE A O 1
ATOM 1243 N N . ASP A 1 153 ? 12.505 -18.786 -22.887 1.00 55.78 153 ASP A N 1
ATOM 1244 C CA . ASP A 1 153 ? 13.603 -18.082 -22.240 1.00 55.78 153 ASP A CA 1
ATOM 1245 C C . ASP A 1 153 ? 13.099 -17.057 -21.208 1.00 55.78 153 ASP A C 1
ATOM 1247 O O . ASP A 1 153 ? 13.735 -16.826 -20.183 1.00 55.78 153 ASP A O 1
ATOM 1251 N N . VAL A 1 154 ? 11.891 -16.514 -21.412 1.00 51.41 154 VAL A N 1
ATOM 1252 C CA . VAL A 1 154 ? 11.218 -15.614 -20.459 1.00 51.41 154 VAL A CA 1
ATOM 1253 C C . VAL A 1 154 ? 10.829 -16.352 -19.177 1.00 51.41 154 VAL A C 1
ATOM 1255 O O . VAL A 1 154 ? 11.098 -15.854 -18.089 1.00 51.41 154 VAL A O 1
ATOM 1258 N N . ARG A 1 155 ? 10.248 -17.560 -19.260 1.00 52.28 155 ARG A N 1
ATOM 1259 C CA . ARG A 1 155 ? 9.918 -18.353 -18.054 1.00 52.28 155 ARG A CA 1
ATOM 1260 C C . ARG A 1 155 ? 11.173 -18.753 -17.275 1.00 52.28 155 ARG A C 1
ATOM 1262 O O . ARG A 1 155 ? 11.181 -18.670 -16.047 1.00 52.28 155 ARG A O 1
ATOM 1269 N N . MET A 1 156 ? 12.238 -19.135 -17.982 1.00 55.75 156 MET A N 1
ATOM 1270 C CA . MET A 1 156 ? 13.524 -19.479 -17.371 1.00 55.75 156 MET A CA 1
ATOM 1271 C C . MET A 1 156 ? 14.206 -18.258 -16.733 1.00 55.75 156 MET A C 1
ATOM 1273 O O . MET A 1 156 ? 14.738 -18.369 -15.627 1.00 55.75 156 MET A O 1
ATOM 1277 N N . ARG A 1 157 ? 14.130 -17.080 -17.369 1.00 55.84 157 ARG A N 1
ATOM 1278 C CA . ARG A 1 157 ? 14.617 -15.816 -16.798 1.00 55.84 157 ARG A CA 1
ATOM 1279 C C . ARG A 1 157 ? 13.813 -15.370 -15.596 1.00 55.84 157 ARG A C 1
ATOM 1281 O O . ARG A 1 157 ? 14.433 -15.088 -14.587 1.00 55.84 157 ARG A O 1
ATOM 1288 N N . ILE A 1 158 ? 12.479 -15.396 -15.639 1.00 56.88 158 ILE A N 1
ATOM 1289 C CA . ILE A 1 158 ? 11.639 -15.093 -14.468 1.00 56.88 158 ILE A CA 1
ATOM 1290 C C . ILE A 1 158 ? 12.072 -15.967 -13.284 1.00 56.88 158 ILE A C 1
ATOM 1292 O O . ILE A 1 158 ? 12.331 -15.444 -12.204 1.00 56.88 158 ILE A O 1
ATOM 1296 N N . SER A 1 159 ? 12.251 -17.276 -13.498 1.00 56.81 159 SER A N 1
ATOM 1297 C CA . SER A 1 159 ? 12.735 -18.197 -12.461 1.00 56.81 159 SER A CA 1
ATOM 1298 C C . SER A 1 159 ? 14.127 -17.828 -11.926 1.00 56.81 159 SER A C 1
ATOM 1300 O O . SER A 1 159 ? 14.334 -17.831 -10.713 1.00 56.81 159 SER A O 1
ATOM 1302 N N . LYS A 1 160 ? 15.081 -17.475 -12.799 1.00 55.84 160 LYS A N 1
ATOM 1303 C CA . LYS A 1 160 ? 16.424 -17.017 -12.393 1.00 55.84 160 LYS A CA 1
ATOM 1304 C C . LYS A 1 160 ? 16.385 -15.668 -11.671 1.00 55.84 160 LYS A C 1
ATOM 1306 O O . LYS A 1 160 ? 17.068 -15.488 -10.671 1.00 55.84 160 LYS A O 1
ATOM 1311 N N . SER A 1 161 ? 15.555 -14.731 -12.114 1.00 54.69 161 SER A N 1
ATOM 1312 C CA . SER A 1 161 ? 15.369 -13.424 -11.483 1.00 54.69 161 SER A CA 1
ATOM 1313 C C . SER A 1 161 ? 14.743 -13.554 -10.096 1.00 54.69 161 SER A C 1
ATOM 1315 O O . SER A 1 161 ? 15.180 -12.867 -9.179 1.00 54.69 161 SER A O 1
ATOM 1317 N N . TYR A 1 162 ? 13.791 -14.475 -9.899 1.00 54.34 162 TYR A N 1
ATOM 1318 C CA . TYR A 1 162 ? 13.284 -14.823 -8.566 1.00 54.34 162 TYR A CA 1
ATOM 1319 C C . TYR A 1 162 ? 14.398 -15.353 -7.651 1.00 54.34 162 TYR A C 1
ATOM 1321 O O . TYR A 1 162 ? 14.460 -14.956 -6.488 1.00 54.34 162 TYR A O 1
ATOM 1329 N N . GLN A 1 163 ? 15.309 -16.187 -8.165 1.00 53.41 163 GLN A N 1
ATOM 1330 C CA . GLN A 1 1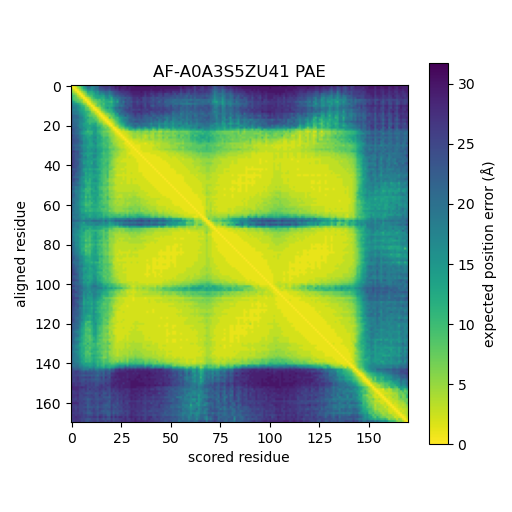63 ? 16.472 -16.663 -7.402 1.00 53.41 163 GLN A CA 1
ATOM 1331 C C . GLN A 1 163 ? 17.433 -15.521 -7.042 1.00 53.41 163 GLN A C 1
ATOM 1333 O O . GLN A 1 163 ? 17.830 -15.407 -5.887 1.00 53.41 163 GLN A O 1
ATOM 1338 N N . VAL A 1 164 ? 17.741 -14.626 -7.985 1.00 51.50 164 VAL A N 1
ATOM 1339 C CA . VAL A 1 164 ? 18.615 -13.463 -7.756 1.00 51.50 164 VAL A CA 1
ATOM 1340 C C . VAL A 1 164 ? 18.003 -12.484 -6.746 1.00 51.50 164 VAL A C 1
ATOM 1342 O O . VAL A 1 164 ? 18.691 -12.019 -5.843 1.00 51.50 164 VAL A O 1
ATOM 1345 N N . ILE A 1 165 ? 16.698 -12.208 -6.833 1.00 51.75 165 ILE A N 1
ATOM 1346 C CA . ILE A 1 165 ? 15.991 -11.336 -5.880 1.00 51.75 165 ILE A CA 1
ATOM 1347 C C . ILE A 1 165 ? 15.972 -11.943 -4.475 1.00 51.75 165 ILE A C 1
ATOM 1349 O O . ILE A 1 165 ? 16.103 -11.211 -3.496 1.00 51.75 165 ILE A O 1
ATOM 1353 N N . ASN A 1 166 ? 15.826 -13.264 -4.365 1.00 48.28 166 ASN A N 1
ATOM 1354 C CA . ASN A 1 166 ? 15.909 -13.952 -3.080 1.00 48.28 166 ASN A CA 1
ATOM 1355 C C . ASN A 1 166 ? 17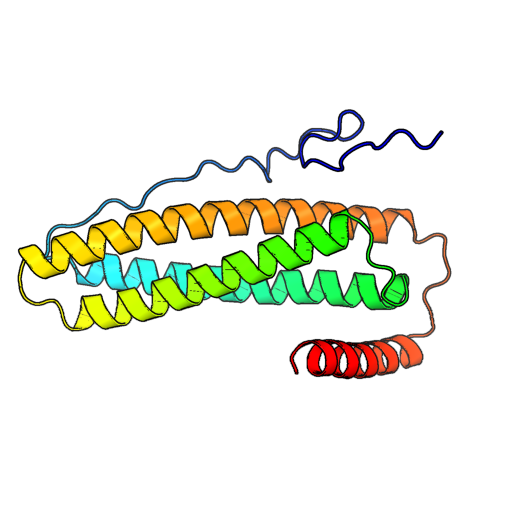.338 -13.951 -2.517 1.00 48.28 166 ASN A C 1
ATOM 1357 O O . ASN A 1 166 ? 17.495 -13.864 -1.306 1.00 48.28 166 ASN A O 1
ATOM 1361 N N . HIS A 1 167 ? 18.365 -13.969 -3.370 1.00 42.72 167 HIS A N 1
ATOM 1362 C CA . HIS A 1 167 ? 19.760 -13.911 -2.932 1.00 42.72 167 HIS A CA 1
ATOM 1363 C C . HIS A 1 167 ? 20.208 -12.508 -2.498 1.00 42.72 167 HIS A C 1
ATOM 1365 O O . HIS A 1 167 ? 21.079 -12.384 -1.652 1.00 42.72 167 HIS A O 1
ATOM 1371 N N . MET A 1 168 ? 19.582 -11.442 -3.011 1.00 40.47 168 MET A N 1
ATOM 1372 C CA . MET A 1 168 ? 19.798 -10.071 -2.515 1.00 40.47 168 MET A CA 1
ATOM 1373 C C . MET A 1 168 ? 19.053 -9.764 -1.201 1.00 40.47 168 MET A C 1
ATOM 1375 O O . MET A 1 168 ? 19.161 -8.655 -0.683 1.00 40.47 168 MET A O 1
ATOM 1379 N N . ARG A 1 169 ? 18.227 -10.696 -0.703 1.00 44.88 169 ARG A N 1
ATOM 1380 C CA . ARG A 1 169 ? 17.485 -10.569 0.565 1.00 44.88 169 ARG A CA 1
ATOM 1381 C C . ARG A 1 169 ? 18.189 -11.233 1.756 1.00 44.88 169 ARG A C 1
ATOM 1383 O O . ARG A 1 169 ? 17.737 -11.018 2.877 1.00 44.88 169 ARG A O 1
ATOM 1390 N N . THR A 1 170 ? 19.232 -12.027 1.511 1.00 38.16 170 THR A N 1
ATOM 1391 C CA . THR A 1 170 ? 20.175 -12.550 2.518 1.00 38.16 170 THR A CA 1
ATOM 1392 C C . THR A 1 170 ? 21.364 -11.620 2.647 1.00 38.16 170 THR A C 1
ATOM 1394 O O . THR A 1 170 ? 21.761 -11.343 3.796 1.00 38.16 170 THR A O 1
#